Protein AF-D8P923-F1 (afdb_monomer_lite)

pLDDT: mean 75.57, std 14.2, range [41.91, 92.94]

Sequence (77 aa):
MEQEPVDAERITIPRWTIKRDPRALGCTICGSAIVKITAEWRQVSFCTCRLIEYRVLPRAPKALPAPSPAADVRKEP

Radius of gyration: 22.87 Å; chains: 1; bounding box: 38×56×66 Å

Foldseek 3Di:
DPDDPPDPVPDDAPPVQWDQDPPDQADPPPRFGWIWGDDQQWIWIDGPPDTDDIDGHPRDPPPDPDPDPPPPPPPDD

Secondary structure (DSSP, 8-state):
-------GGG----GGGEEE-TT-PPPTTT-PPPEEEEETTEEEEEETTEEEEEEEPPPPP-PPPPPPPP-------

Organism: NCBI:txid330214

Structure (mmCIF, N/CA/C/O backbone):
data_AF-D8P923-F1
#
_entry.id   AF-D8P923-F1
#
loop_
_atom_site.group_PDB
_atom_site.id
_atom_site.type_symbol
_atom_site.label_atom_id
_atom_site.label_alt_id
_atom_site.label_comp_id
_atom_site.label_asym_id
_atom_site.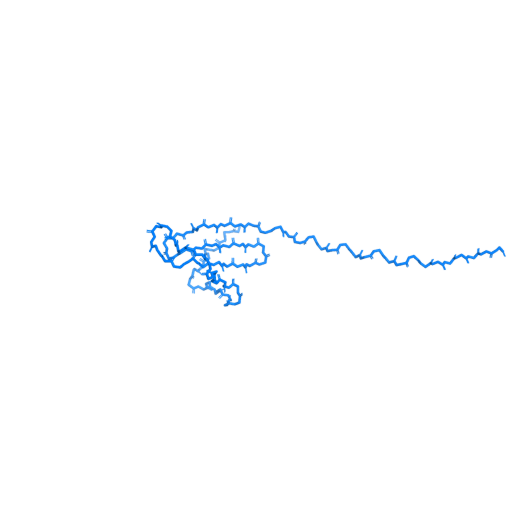label_entity_id
_atom_site.label_seq_id
_atom_site.pdbx_PDB_ins_code
_atom_site.Cartn_x
_atom_site.Cartn_y
_atom_site.Cartn_z
_atom_site.occupancy
_atom_site.B_iso_or_equiv
_atom_site.auth_seq_id
_atom_site.auth_comp_id
_atom_site.auth_asym_id
_atom_site.auth_atom_id
_atom_site.pdbx_PDB_model_num
ATOM 1 N N . MET A 1 1 ? 28.200 14.496 -6.088 1.00 42.66 1 MET A N 1
ATOM 2 C CA . MET A 1 1 ? 26.857 14.938 -6.509 1.00 42.66 1 MET A CA 1
ATOM 3 C C . MET A 1 1 ? 25.977 14.832 -5.282 1.00 42.66 1 MET A C 1
ATOM 5 O O . MET A 1 1 ? 25.628 13.724 -4.890 1.00 42.66 1 MET A O 1
ATOM 9 N N . GLU A 1 2 ? 25.756 15.949 -4.600 1.00 55.22 2 GLU A N 1
ATOM 10 C CA . GLU A 1 2 ? 24.780 16.016 -3.513 1.00 55.22 2 GLU A CA 1
ATOM 11 C C . GLU A 1 2 ? 23.402 15.845 -4.155 1.00 55.22 2 GLU A C 1
ATOM 13 O O . GLU A 1 2 ? 23.038 16.597 -5.056 1.00 55.22 2 GLU A O 1
ATOM 18 N N . GLN A 1 3 ? 22.697 14.767 -3.806 1.00 63.16 3 GLN A N 1
ATOM 19 C CA . GLN A 1 3 ? 21.320 14.586 -4.255 1.00 63.16 3 GLN A CA 1
ATOM 20 C C . GLN A 1 3 ? 20.480 15.604 -3.495 1.00 63.16 3 GLN A C 1
ATOM 22 O O . GLN A 1 3 ? 20.406 15.528 -2.268 1.00 63.16 3 GLN A O 1
ATOM 27 N N . GLU A 1 4 ? 19.889 16.559 -4.215 1.00 68.19 4 GLU A N 1
ATOM 28 C CA . GLU A 1 4 ? 18.912 17.464 -3.620 1.00 68.19 4 GLU A CA 1
ATOM 29 C C . GLU A 1 4 ? 17.837 16.646 -2.886 1.00 68.19 4 GLU A C 1
ATOM 31 O O . GLU A 1 4 ? 17.420 15.587 -3.377 1.00 68.19 4 GLU A O 1
ATOM 36 N N . PRO A 1 5 ? 17.412 17.090 -1.691 1.00 67.00 5 PRO A N 1
ATOM 37 C CA . PRO A 1 5 ? 16.380 16.398 -0.941 1.00 67.00 5 PRO A CA 1
ATOM 38 C C . PRO A 1 5 ? 15.118 16.305 -1.800 1.00 67.00 5 PRO A C 1
ATOM 40 O O . PRO A 1 5 ? 14.671 17.290 -2.383 1.00 67.00 5 PRO A O 1
ATOM 43 N N . VAL A 1 6 ? 14.553 15.100 -1.898 1.00 73.44 6 VAL A N 1
ATOM 44 C CA . VAL A 1 6 ? 13.295 14.880 -2.615 1.00 73.44 6 VAL A CA 1
ATOM 45 C C . VAL A 1 6 ? 12.221 15.750 -1.970 1.00 73.44 6 VAL A C 1
ATOM 47 O O . VAL A 1 6 ? 11.853 15.526 -0.817 1.00 73.44 6 VAL A O 1
ATOM 50 N N . ASP A 1 7 ? 11.721 16.726 -2.726 1.00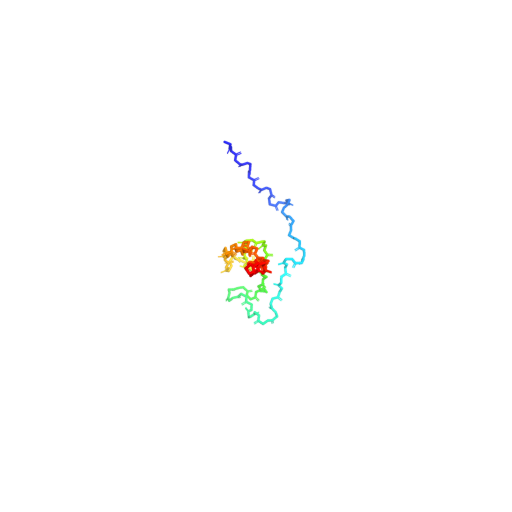 80.88 7 ASP A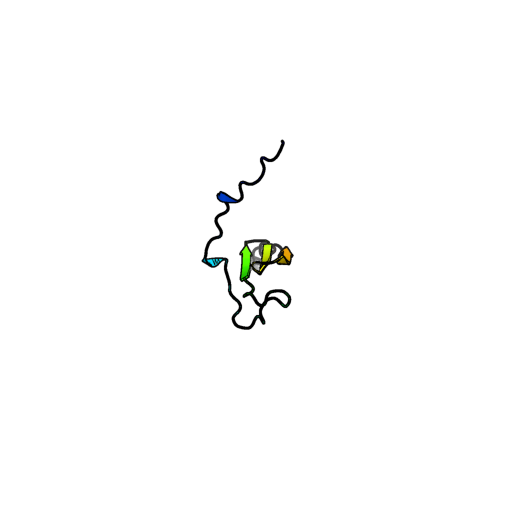 N 1
ATOM 51 C CA . ASP A 1 7 ? 10.605 17.573 -2.322 1.00 80.88 7 ASP A CA 1
ATOM 52 C C . ASP A 1 7 ? 9.341 16.711 -2.182 1.00 80.88 7 ASP A C 1
ATOM 54 O O . ASP A 1 7 ? 8.746 16.263 -3.170 1.00 80.88 7 ASP A O 1
ATOM 58 N N . ALA A 1 8 ? 8.956 16.444 -0.933 1.00 70.06 8 ALA A N 1
ATOM 59 C CA . ALA A 1 8 ? 7.809 15.610 -0.599 1.00 70.06 8 ALA A CA 1
ATOM 60 C C . ALA A 1 8 ? 6.490 16.188 -1.136 1.00 70.06 8 ALA A C 1
ATOM 62 O O . ALA A 1 8 ? 5.561 15.425 -1.412 1.00 70.06 8 ALA A O 1
ATOM 63 N N . GLU A 1 9 ? 6.422 17.505 -1.343 1.00 78.62 9 GLU A N 1
ATOM 64 C CA . GLU A 1 9 ? 5.236 18.208 -1.843 1.00 78.62 9 GLU A CA 1
ATOM 65 C C . GLU A 1 9 ? 5.017 17.951 -3.342 1.00 78.62 9 GLU A C 1
ATOM 67 O O . GLU A 1 9 ? 3.899 18.081 -3.845 1.00 78.62 9 GLU A O 1
ATOM 72 N N . ARG A 1 10 ? 6.059 17.504 -4.057 1.00 77.25 10 ARG A N 1
ATOM 73 C CA . ARG A 1 10 ? 6.011 17.165 -5.490 1.00 77.25 10 ARG A CA 1
ATOM 74 C C . ARG A 1 10 ? 5.855 15.672 -5.767 1.00 77.25 10 ARG A C 1
ATOM 76 O O . ARG A 1 10 ? 5.765 15.273 -6.931 1.00 77.25 10 ARG A O 1
ATOM 83 N N . ILE A 1 11 ? 5.802 14.822 -4.739 1.00 75.75 11 ILE A N 1
ATOM 84 C CA . ILE A 1 11 ? 5.649 13.377 -4.940 1.00 75.75 11 ILE A CA 1
ATOM 85 C C . ILE A 1 11 ? 4.221 13.075 -5.398 1.00 75.75 11 ILE A C 1
ATOM 87 O O . ILE A 1 11 ? 3.265 13.114 -4.625 1.00 75.75 11 ILE A O 1
ATOM 91 N N . THR A 1 12 ? 4.076 12.709 -6.671 1.00 76.62 12 THR A N 1
ATOM 92 C CA . THR A 1 12 ? 2.796 12.260 -7.227 1.00 76.62 12 THR A CA 1
ATOM 93 C C . THR A 1 12 ? 2.753 10.737 -7.285 1.00 76.62 12 THR A C 1
ATOM 95 O O . THR A 1 12 ? 3.598 10.104 -7.913 1.00 76.62 12 THR A O 1
ATOM 98 N N . ILE A 1 13 ? 1.747 10.133 -6.652 1.00 74.19 13 ILE A N 1
ATOM 99 C CA . ILE A 1 13 ? 1.523 8.684 -6.697 1.00 74.19 13 ILE A CA 1
ATOM 100 C C . ILE A 1 13 ? 0.385 8.403 -7.685 1.00 74.19 13 ILE A C 1
ATOM 102 O O . ILE A 1 13 ? -0.758 8.791 -7.417 1.00 74.19 13 ILE A O 1
ATOM 106 N N . PRO A 1 14 ? 0.639 7.723 -8.818 1.00 77.62 14 PRO A N 1
ATOM 107 C CA . PRO A 1 14 ? -0.415 7.414 -9.775 1.00 77.62 14 PRO A CA 1
ATOM 108 C C . PRO A 1 14 ? -1.504 6.545 -9.141 1.00 77.62 14 PRO A C 1
ATOM 110 O O . PRO A 1 14 ? -1.204 5.511 -8.544 1.00 77.62 14 PRO A O 1
ATOM 113 N N . ARG A 1 15 ? -2.782 6.913 -9.306 1.00 77.19 15 ARG A N 1
ATOM 114 C CA . ARG A 1 15 ? -3.905 6.231 -8.625 1.00 77.19 15 ARG A CA 1
ATOM 115 C C . ARG A 1 15 ? -3.970 4.727 -8.905 1.00 77.19 15 ARG A C 1
ATOM 117 O O . ARG A 1 15 ? -4.349 3.972 -8.021 1.00 77.19 15 ARG A O 1
ATOM 124 N N . TRP A 1 16 ? -3.566 4.287 -10.098 1.00 75.38 16 TRP A N 1
ATOM 125 C CA . TRP A 1 16 ? -3.556 2.870 -10.479 1.00 75.38 16 TRP A CA 1
ATOM 126 C C . TRP A 1 16 ? -2.563 2.022 -9.665 1.00 75.38 16 TRP A C 1
ATOM 128 O O . TRP A 1 16 ? -2.752 0.813 -9.539 1.00 75.38 16 TRP A O 1
ATOM 138 N N . THR A 1 17 ? -1.534 2.643 -9.075 1.00 75.75 17 THR A N 1
ATOM 139 C CA . THR A 1 17 ? -0.577 1.956 -8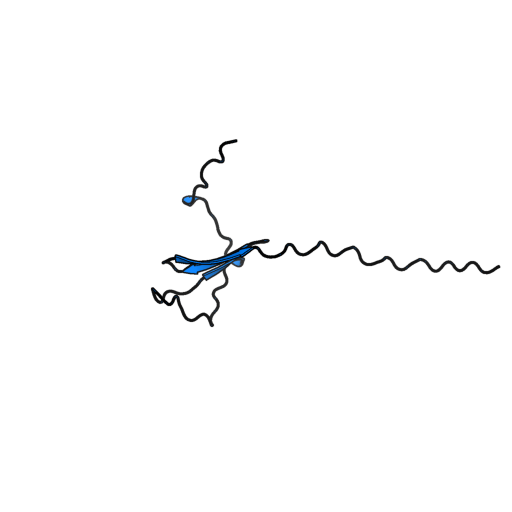.189 1.00 75.75 17 THR A CA 1
ATOM 140 C C . THR A 1 17 ? -1.147 1.696 -6.796 1.00 75.75 17 THR A C 1
ATOM 142 O O . THR A 1 17 ? -0.589 0.888 -6.055 1.00 75.75 17 THR A O 1
ATOM 145 N N . ILE A 1 18 ? -2.257 2.355 -6.439 1.00 79.62 18 ILE A N 1
ATOM 146 C CA . ILE A 1 18 ? -2.864 2.319 -5.112 1.00 79.62 18 ILE A CA 1
ATOM 147 C C . ILE A 1 18 ? -3.923 1.218 -5.079 1.00 79.62 18 ILE A C 1
ATOM 149 O O . ILE A 1 18 ? -5.009 1.358 -5.643 1.00 79.62 18 ILE A O 1
ATOM 153 N N . LYS A 1 19 ? -3.637 0.132 -4.362 1.00 79.12 19 LYS A N 1
ATOM 154 C CA . LYS A 1 19 ? -4.608 -0.926 -4.075 1.00 79.12 19 LYS A CA 1
ATOM 155 C C . LYS A 1 19 ? -4.975 -0.885 -2.598 1.00 79.12 19 LYS A C 1
ATOM 157 O O . LYS A 1 19 ? -4.126 -1.049 -1.721 1.00 79.12 19 LYS A O 1
ATOM 162 N N . ARG A 1 20 ? -6.261 -0.668 -2.321 1.00 72.06 20 ARG A N 1
ATOM 163 C CA . ARG A 1 20 ? -6.838 -0.935 -1.001 1.00 72.06 20 ARG A CA 1
ATOM 164 C C . ARG A 1 20 ? -7.231 -2.400 -0.987 1.00 72.06 20 ARG A C 1
ATOM 166 O O . ARG A 1 20 ? -8.055 -2.809 -1.799 1.00 72.06 20 ARG A O 1
ATOM 173 N N . ASP A 1 21 ? -6.603 -3.182 -0.125 1.00 68.81 21 ASP A N 1
ATOM 174 C CA . ASP A 1 21 ? -7.001 -4.570 0.068 1.00 68.81 21 ASP A CA 1
ATOM 175 C C . ASP A 1 21 ? -8.265 -4.587 0.945 1.00 68.81 21 ASP A C 1
ATOM 177 O O . ASP A 1 21 ? -8.184 -4.195 2.110 1.00 68.81 21 ASP A O 1
ATOM 181 N N . PRO A 1 22 ? -9.437 -4.994 0.421 1.00 66.88 22 PRO A N 1
ATOM 182 C CA . PRO A 1 22 ? -10.678 -4.992 1.193 1.00 66.88 22 PRO A CA 1
ATOM 183 C C . PRO A 1 22 ? -10.668 -6.017 2.335 1.00 66.88 22 PRO A C 1
ATOM 185 O O . PRO A 1 22 ? -11.526 -5.952 3.210 1.00 66.88 22 PRO A O 1
ATOM 188 N N . ARG A 1 23 ? -9.720 -6.966 2.335 1.00 69.31 23 ARG A N 1
ATOM 189 C CA . ARG A 1 23 ? -9.569 -7.984 3.384 1.00 69.31 23 ARG A CA 1
ATOM 190 C C . ARG A 1 23 ? -8.551 -7.594 4.450 1.00 69.31 23 ARG A C 1
ATOM 192 O O . ARG A 1 23 ? -8.428 -8.305 5.445 1.00 69.31 23 ARG A O 1
ATOM 199 N N . ALA A 1 24 ? -7.808 -6.503 4.257 1.00 71.81 24 ALA A N 1
ATOM 200 C CA . ALA A 1 24 ? -6.853 -6.054 5.255 1.00 71.81 24 ALA A CA 1
ATOM 201 C C . ALA A 1 24 ? -7.604 -5.564 6.498 1.00 71.81 24 ALA A C 1
ATOM 203 O O . ALA A 1 24 ? -8.232 -4.505 6.489 1.00 71.81 24 ALA A O 1
ATOM 204 N N . LEU A 1 25 ? -7.502 -6.340 7.580 1.00 73.81 25 LEU A N 1
ATOM 205 C CA . LEU A 1 25 ? -7.787 -5.863 8.928 1.00 73.81 25 LEU A CA 1
ATOM 206 C C . LEU A 1 25 ? -6.918 -4.614 9.125 1.00 73.81 25 LEU A C 1
ATOM 208 O O . LEU A 1 25 ? -5.718 -4.659 8.850 1.00 73.81 25 LEU A O 1
ATOM 212 N N . GLY A 1 26 ? -7.534 -3.481 9.468 1.00 85.00 26 GLY A N 1
ATOM 213 C CA . GLY A 1 26 ? -6.857 -2.184 9.548 1.00 85.00 26 GLY A CA 1
ATOM 214 C C . GLY A 1 26 ? -5.600 -2.207 10.425 1.00 85.00 26 GLY A C 1
ATOM 215 O O . GLY A 1 26 ? -5.288 -3.187 11.101 1.00 85.00 26 GLY A O 1
ATOM 216 N N . CYS A 1 27 ? -4.845 -1.110 10.432 1.00 90.25 27 CYS A N 1
ATOM 217 C CA . CYS A 1 27 ? -3.621 -1.044 11.223 1.00 90.25 27 CYS A CA 1
ATOM 218 C C . CYS A 1 27 ? -3.902 -1.366 12.698 1.00 90.25 27 CYS A C 1
ATOM 220 O O . CYS A 1 27 ? -4.719 -0.706 13.331 1.00 90.25 27 CYS A O 1
ATOM 222 N N . THR A 1 28 ? -3.161 -2.316 13.267 1.00 89.81 28 THR A N 1
ATOM 223 C CA . THR A 1 28 ? -3.335 -2.762 14.660 1.00 89.81 28 THR A CA 1
ATOM 224 C C . THR A 1 28 ? -3.086 -1.675 15.710 1.00 89.81 28 THR A C 1
ATOM 226 O O . THR A 1 28 ? -3.435 -1.871 16.866 1.00 89.81 28 THR A O 1
ATOM 229 N N . ILE A 1 29 ? -2.478 -0.546 15.323 1.00 92.50 29 ILE A N 1
ATOM 230 C CA . ILE A 1 29 ? -2.161 0.568 16.226 1.00 92.50 29 ILE A CA 1
ATOM 231 C C . ILE A 1 29 ? -3.246 1.648 16.190 1.00 92.50 29 ILE A C 1
ATOM 233 O O . ILE A 1 29 ? -3.748 2.043 17.233 1.00 92.50 29 ILE A O 1
ATOM 237 N N . CYS A 1 30 ? -3.608 2.149 15.005 1.00 92.94 30 CYS A N 1
ATOM 238 C CA . CYS A 1 30 ? -4.538 3.280 14.874 1.00 92.94 30 CYS A CA 1
ATOM 239 C C . CYS A 1 30 ? -5.898 2.914 14.258 1.00 92.94 30 CYS A C 1
ATOM 241 O O . CYS A 1 30 ? -6.706 3.801 13.998 1.00 92.94 30 CYS A O 1
ATOM 243 N N . GLY A 1 31 ? -6.123 1.647 13.903 1.00 90.56 31 GLY A N 1
ATOM 244 C CA . GLY A 1 31 ? -7.341 1.169 13.238 1.00 90.56 31 GLY A CA 1
ATOM 245 C C . GLY A 1 31 ? -7.541 1.650 11.794 1.00 90.56 31 GLY A C 1
ATOM 246 O O . GLY A 1 31 ? -8.454 1.184 11.119 1.00 90.56 31 GLY A O 1
ATOM 247 N N . SER A 1 32 ? -6.701 2.558 11.282 1.00 90.81 32 SER A N 1
ATOM 248 C CA . SER A 1 32 ? -6.865 3.121 9.936 1.00 90.81 32 SER A CA 1
ATOM 249 C C . SER A 1 32 ? -6.647 2.081 8.839 1.00 90.81 32 SER A C 1
ATOM 251 O O . SER A 1 32 ? -5.874 1.131 8.996 1.00 90.81 32 SER A O 1
ATOM 253 N N . ALA A 1 33 ? -7.288 2.307 7.692 1.00 88.69 33 ALA A N 1
ATOM 254 C CA . ALA A 1 33 ? -7.122 1.474 6.510 1.00 88.69 33 ALA A CA 1
ATOM 255 C C . ALA A 1 33 ? -5.653 1.416 6.062 1.00 88.69 33 ALA A C 1
ATOM 257 O O . ALA A 1 33 ? -4.943 2.426 6.053 1.00 88.69 33 ALA A O 1
ATOM 258 N N . ILE A 1 34 ? -5.219 0.224 5.659 1.00 90.38 34 ILE A N 1
ATOM 259 C CA . ILE A 1 34 ? -3.883 -0.005 5.115 1.00 90.38 34 ILE A CA 1
ATOM 260 C C . ILE A 1 34 ? -3.938 0.192 3.602 1.00 90.38 34 ILE A C 1
ATOM 262 O O . ILE A 1 34 ? -4.757 -0.413 2.907 1.00 90.38 34 ILE A O 1
ATOM 266 N N . VAL A 1 35 ? -3.049 1.034 3.086 1.00 88.94 35 VAL A N 1
ATOM 267 C CA . VAL A 1 35 ? -2.893 1.275 1.652 1.00 88.94 35 VAL A CA 1
ATOM 268 C C . VAL A 1 35 ? -1.651 0.547 1.165 1.00 88.94 35 VAL A C 1
ATOM 270 O O . VAL A 1 35 ? -0.579 0.708 1.748 1.00 88.94 35 VAL A O 1
ATOM 273 N N . LYS A 1 36 ? -1.784 -0.236 0.088 1.00 89.69 36 LYS A N 1
ATOM 274 C CA . LYS A 1 36 ? -0.658 -0.877 -0.593 1.00 89.69 36 LYS A CA 1
ATOM 275 C C . LYS A 1 36 ? -0.393 -0.180 -1.923 1.00 89.69 36 LYS A C 1
ATOM 277 O O . LYS A 1 36 ? -1.290 -0.049 -2.754 1.00 89.69 36 LYS A O 1
ATOM 282 N N . ILE A 1 37 ? 0.851 0.229 -2.130 1.00 88.25 37 ILE A N 1
ATOM 283 C CA . ILE A 1 37 ? 1.353 0.811 -3.369 1.00 88.25 37 ILE A CA 1
ATOM 284 C C . ILE A 1 37 ? 2.324 -0.168 -4.000 1.00 88.25 37 ILE A C 1
ATOM 286 O O . ILE A 1 37 ? 3.240 -0.653 -3.339 1.00 88.25 37 ILE A O 1
ATOM 290 N N . THR A 1 38 ? 2.126 -0.465 -5.279 1.00 86.44 38 THR A N 1
ATOM 291 C CA . THR A 1 38 ? 3.084 -1.242 -6.073 1.00 86.44 38 THR A CA 1
ATOM 292 C C . THR A 1 38 ? 3.602 -0.378 -7.212 1.00 86.44 38 THR A C 1
ATOM 294 O O . THR A 1 38 ? 2.835 0.031 -8.079 1.00 86.44 38 THR A O 1
ATOM 297 N N . ALA A 1 39 ? 4.900 -0.103 -7.184 1.00 82.12 39 ALA A N 1
ATOM 298 C CA . ALA A 1 39 ? 5.676 0.469 -8.275 1.00 82.12 39 ALA A CA 1
ATOM 299 C C . ALA A 1 39 ? 6.566 -0.629 -8.883 1.00 82.12 39 ALA A C 1
ATOM 301 O O . ALA A 1 39 ? 6.709 -1.698 -8.291 1.00 82.12 39 ALA A O 1
ATOM 302 N N . GLU A 1 40 ? 7.181 -0.364 -10.039 1.00 80.94 40 GLU A N 1
ATOM 303 C CA . GLU A 1 40 ? 7.911 -1.354 -10.858 1.00 80.94 40 GLU A CA 1
ATOM 304 C C . GLU A 1 40 ? 8.714 -2.388 -10.054 1.00 80.94 40 GLU A C 1
ATOM 306 O O . GLU A 1 40 ? 8.548 -3.590 -10.236 1.00 80.94 40 GLU A O 1
ATOM 311 N N . TRP A 1 41 ? 9.551 -1.920 -9.124 1.00 84.75 41 TRP A N 1
ATOM 312 C CA . TRP A 1 41 ? 10.470 -2.770 -8.357 1.00 84.75 41 TRP A CA 1
ATOM 313 C C . TRP A 1 41 ? 10.242 -2.689 -6.850 1.00 84.75 41 TRP A C 1
ATOM 315 O O . TRP A 1 41 ? 11.070 -3.159 -6.069 1.00 84.75 41 TRP A O 1
ATOM 325 N N . ARG A 1 42 ? 9.174 -2.018 -6.413 1.00 88.44 42 ARG A N 1
ATOM 326 C CA . ARG A 1 42 ? 8.967 -1.671 -5.003 1.00 88.44 42 ARG A CA 1
ATOM 327 C C . ARG A 1 42 ? 7.503 -1.810 -4.637 1.00 88.44 42 ARG A C 1
ATOM 329 O O . ARG A 1 42 ? 6.630 -1.280 -5.315 1.00 88.44 42 ARG A O 1
ATOM 336 N N . GLN A 1 43 ? 7.248 -2.465 -3.518 1.00 90.00 43 GLN A N 1
ATOM 337 C CA . GLN A 1 43 ? 5.931 -2.548 -2.916 1.00 90.00 43 GLN A CA 1
ATOM 338 C C . GLN A 1 43 ? 5.990 -1.973 -1.506 1.00 90.00 43 GLN A C 1
ATOM 340 O O . GLN A 1 43 ? 6.856 -2.340 -0.714 1.00 90.00 43 GLN A O 1
ATOM 345 N N . VAL A 1 44 ? 5.054 -1.087 -1.190 1.00 91.00 44 VAL A N 1
ATOM 346 C CA . VAL A 1 44 ? 4.999 -0.370 0.085 1.00 91.00 44 VAL A CA 1
ATOM 347 C C . VAL A 1 44 ? 3.591 -0.483 0.651 1.00 91.00 44 VAL A C 1
ATOM 349 O O . VAL A 1 44 ? 2.627 -0.227 -0.063 1.00 91.00 44 VAL A O 1
ATOM 352 N N . SER A 1 45 ? 3.463 -0.844 1.924 1.00 90.94 45 SER A N 1
ATOM 353 C CA . SER A 1 45 ? 2.191 -0.837 2.654 1.00 90.94 45 SER A CA 1
ATOM 354 C C . SER A 1 45 ? 2.291 0.121 3.839 1.00 90.94 45 SER A C 1
ATOM 356 O O . SER A 1 45 ? 3.245 0.032 4.613 1.00 90.94 45 SER A O 1
ATOM 358 N N . PHE A 1 46 ? 1.326 1.022 4.015 1.00 91.31 46 PHE A N 1
ATOM 359 C CA . PHE A 1 46 ? 1.338 2.006 5.106 1.00 91.31 46 PHE A CA 1
ATOM 360 C C . PHE A 1 46 ? -0.074 2.376 5.587 1.00 91.31 46 PHE A C 1
ATOM 362 O O . PHE A 1 46 ? -1.062 2.190 4.873 1.00 91.31 46 PHE A O 1
ATOM 369 N N . CYS A 1 47 ? -0.153 2.888 6.817 1.00 90.56 47 CYS A N 1
ATOM 370 C CA . CYS A 1 47 ? -1.302 3.624 7.362 1.00 90.56 47 CYS A CA 1
ATOM 371 C C . CYS A 1 47 ? -0.945 5.114 7.450 1.00 90.56 47 CYS A C 1
ATOM 373 O O . CYS A 1 47 ? 0.202 5.510 7.263 1.00 90.56 47 CYS A O 1
ATOM 375 N N . THR A 1 48 ? -1.907 5.922 7.884 1.00 89.56 48 THR A N 1
ATOM 376 C CA . THR A 1 48 ? -1.705 7.309 8.343 1.00 89.56 48 THR A CA 1
ATOM 377 C C . THR A 1 48 ? -0.650 7.459 9.447 1.00 89.56 48 THR A C 1
ATOM 379 O O . THR A 1 48 ? -0.159 8.553 9.683 1.00 89.56 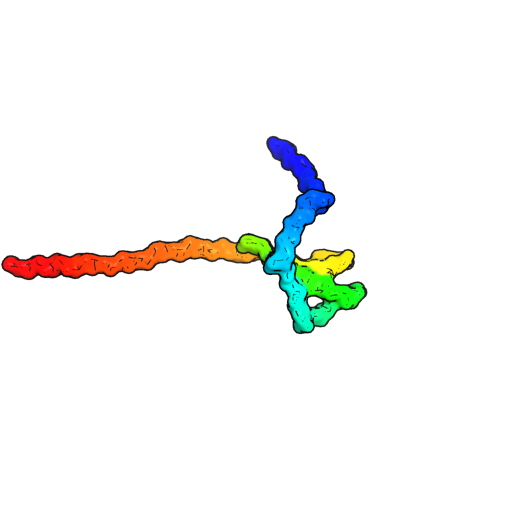48 THR A O 1
ATOM 382 N N . CYS A 1 49 ? -0.316 6.368 10.136 1.00 92.31 49 CYS A N 1
ATOM 383 C CA . CYS A 1 49 ? 0.427 6.356 11.388 1.00 92.31 49 CYS A CA 1
ATOM 384 C C . CYS A 1 49 ? 1.862 5.819 11.301 1.00 92.31 49 CYS A C 1
ATOM 386 O O . CYS A 1 49 ? 2.674 6.094 12.178 1.00 92.31 49 CYS A O 1
ATOM 388 N N . ARG A 1 50 ? 2.159 4.988 10.298 1.00 91.88 50 ARG A N 1
ATOM 389 C CA . ARG A 1 50 ? 3.441 4.298 10.130 1.00 91.88 50 ARG A CA 1
ATOM 390 C C . ARG A 1 50 ? 3.535 3.613 8.774 1.00 91.88 50 ARG A C 1
ATOM 392 O O . ARG A 1 50 ? 2.532 3.230 8.162 1.00 91.88 50 ARG A O 1
ATOM 399 N N . LEU A 1 51 ? 4.775 3.341 8.394 1.00 91.31 51 LEU A N 1
ATOM 400 C CA . LEU A 1 51 ? 5.112 2.326 7.411 1.00 91.31 51 LEU A CA 1
ATOM 401 C C . LEU A 1 51 ? 4.875 0.933 8.016 1.00 91.31 51 LEU A C 1
ATOM 403 O O . LEU A 1 51 ? 5.328 0.648 9.123 1.00 91.31 51 LEU A O 1
ATOM 407 N N . ILE A 1 52 ? 4.141 0.079 7.305 1.00 91.12 52 ILE A N 1
ATOM 408 C CA . ILE A 1 52 ? 3.818 -1.286 7.748 1.00 91.12 52 ILE A CA 1
ATOM 409 C C . ILE A 1 52 ? 4.758 -2.286 7.087 1.00 91.12 52 ILE A C 1
ATOM 411 O O . ILE A 1 52 ? 5.242 -3.203 7.741 1.00 91.12 52 ILE A O 1
ATOM 415 N N . GLU A 1 53 ? 5.020 -2.114 5.794 1.00 90.81 53 GLU A N 1
ATOM 416 C CA . GLU A 1 53 ? 5.855 -3.037 5.040 1.00 90.81 53 GLU A CA 1
ATOM 417 C C . GLU A 1 53 ? 6.521 -2.340 3.856 1.00 90.81 53 GLU A C 1
ATOM 419 O O . GLU A 1 53 ? 5.902 -1.527 3.170 1.00 90.81 53 GLU A O 1
ATOM 424 N N . TYR A 1 54 ? 7.770 -2.711 3.584 1.00 91.75 54 TYR A N 1
ATOM 425 C CA . TYR A 1 54 ? 8.511 -2.284 2.408 1.00 91.75 54 TYR A CA 1
ATOM 426 C C . TYR A 1 54 ? 9.216 -3.491 1.788 1.00 91.75 54 TYR A C 1
ATOM 428 O O . TYR A 1 54 ? 10.024 -4.149 2.442 1.00 91.75 54 TYR A O 1
ATOM 436 N N . ARG A 1 55 ? 8.911 -3.795 0.525 1.00 89.62 55 ARG A N 1
ATOM 437 C CA . ARG A 1 55 ? 9.506 -4.906 -0.226 1.00 89.62 55 ARG A CA 1
ATOM 438 C C . ARG A 1 55 ? 10.105 -4.406 -1.530 1.00 89.62 55 ARG A C 1
ATOM 440 O O . ARG A 1 55 ? 9.489 -3.619 -2.246 1.00 89.62 55 ARG A O 1
ATOM 447 N N . VAL A 1 56 ? 11.280 -4.923 -1.868 1.00 88.88 56 VAL A N 1
ATOM 448 C CA . VAL A 1 56 ? 11.842 -4.820 -3.218 1.00 88.88 56 VAL A CA 1
ATOM 449 C C . VAL A 1 56 ? 11.386 -6.053 -3.988 1.00 88.88 56 VAL A C 1
ATOM 451 O O . VAL A 1 56 ? 11.603 -7.177 -3.539 1.00 88.88 56 VAL A O 1
ATOM 454 N N . LEU A 1 57 ? 10.701 -5.846 -5.109 1.00 85.06 57 LEU A N 1
ATOM 455 C CA . LEU A 1 57 ? 10.238 -6.940 -5.954 1.00 85.06 57 LEU A CA 1
ATOM 456 C C . LEU A 1 57 ? 11.397 -7.411 -6.842 1.00 85.06 57 LEU A C 1
ATOM 458 O O . LEU A 1 57 ? 12.151 -6.570 -7.346 1.00 85.06 57 LEU A O 1
ATOM 462 N N . PRO A 1 58 ? 11.565 -8.731 -7.045 1.00 81.25 58 PRO A N 1
ATOM 463 C CA . PRO A 1 58 ? 12.571 -9.236 -7.965 1.00 81.25 58 PRO A CA 1
ATOM 464 C C . PRO A 1 58 ? 12.309 -8.651 -9.351 1.00 81.25 58 PRO A C 1
ATOM 466 O O . PRO A 1 58 ? 11.167 -8.639 -9.819 1.00 81.25 58 PRO A O 1
ATOM 469 N N . ARG A 1 59 ? 13.363 -8.156 -10.015 1.00 72.19 59 ARG A N 1
ATOM 470 C CA . ARG A 1 59 ? 13.219 -7.762 -11.413 1.00 72.19 59 ARG A CA 1
ATOM 471 C C . ARG A 1 59 ? 12.842 -9.016 -12.179 1.00 72.19 59 ARG A C 1
ATOM 473 O O . ARG A 1 59 ? 13.601 -9.979 -12.113 1.00 72.19 59 ARG A O 1
ATOM 480 N N . ALA A 1 60 ? 11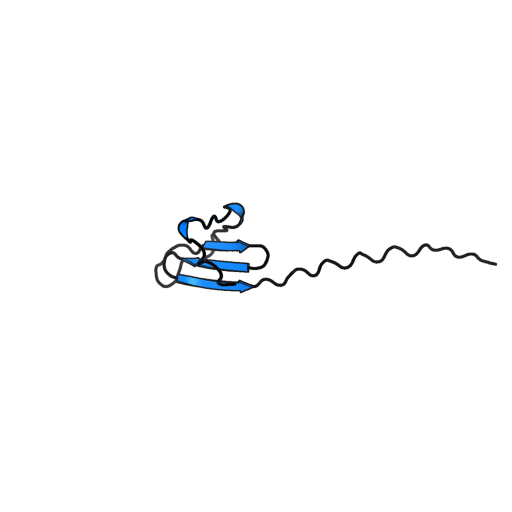.691 -9.029 -12.856 1.00 63.78 60 ALA A N 1
ATOM 481 C CA . ALA A 1 60 ? 11.400 -10.105 -13.792 1.00 63.78 60 ALA A CA 1
ATOM 482 C C . ALA A 1 60 ? 12.639 -10.237 -14.692 1.00 63.78 60 ALA A C 1
ATOM 484 O O . ALA A 1 60 ? 13.024 -9.235 -15.312 1.00 63.78 60 ALA A O 1
ATOM 485 N N . PRO A 1 61 ? 13.328 -11.395 -14.712 1.00 59.09 61 PRO A N 1
ATOM 486 C CA . PRO A 1 61 ? 14.358 -11.614 -15.706 1.00 59.09 61 PRO A CA 1
ATOM 487 C C . PRO A 1 61 ? 13.685 -11.325 -17.042 1.00 59.09 61 PRO A C 1
ATOM 489 O O . PRO A 1 61 ? 12.590 -11.841 -17.279 1.00 59.09 61 PRO A O 1
ATOM 492 N N . LYS A 1 62 ? 14.271 -10.452 -17.876 1.00 59.38 62 LYS A N 1
ATOM 493 C CA . LYS A 1 62 ? 13.858 -10.359 -19.281 1.00 59.38 62 LYS A CA 1
ATOM 494 C C . LYS A 1 62 ? 13.778 -11.803 -19.753 1.00 59.38 62 LYS A C 1
ATOM 496 O O . LYS A 1 62 ? 14.801 -12.484 -19.704 1.00 59.38 62 LYS A O 1
ATOM 501 N N . ALA A 1 63 ? 12.573 -12.281 -20.067 1.00 59.12 63 ALA A N 1
ATOM 502 C CA . ALA A 1 63 ? 12.396 -13.633 -20.555 1.00 59.12 63 ALA A CA 1
ATOM 503 C C . ALA A 1 63 ? 13.418 -13.803 -21.677 1.00 59.12 63 ALA A C 1
ATOM 505 O O . ALA A 1 63 ? 13.453 -12.986 -22.603 1.00 59.12 63 ALA A O 1
ATOM 506 N N . LEU A 1 64 ? 14.333 -14.761 -21.514 1.00 63.88 64 LEU A N 1
ATOM 507 C CA . LEU A 1 64 ? 15.265 -15.094 -22.579 1.00 63.88 64 LEU A CA 1
ATOM 508 C C . LEU A 1 64 ? 14.409 -15.350 -23.827 1.00 63.88 64 LEU A C 1
ATOM 510 O O . LEU A 1 64 ? 13.366 -16.003 -23.697 1.00 63.88 64 LEU A O 1
ATOM 514 N N . PRO A 1 65 ? 14.768 -14.783 -24.994 1.00 57.69 65 PRO A N 1
ATOM 515 C CA . PRO A 1 65 ? 14.000 -15.013 -26.208 1.00 57.69 65 PRO A CA 1
ATOM 516 C C . PRO A 1 65 ? 13.844 -16.523 -26.395 1.00 57.69 65 PRO A C 1
ATOM 518 O O . PRO A 1 65 ? 14.804 -17.273 -26.201 1.00 57.69 65 PRO A O 1
ATOM 521 N N . ALA A 1 66 ? 12.617 -16.960 -26.689 1.00 59.22 66 ALA A N 1
ATOM 522 C CA . ALA A 1 66 ? 12.318 -18.366 -26.919 1.00 59.22 66 ALA A CA 1
ATOM 523 C C . ALA A 1 66 ? 13.320 -18.935 -27.940 1.00 59.22 66 ALA A C 1
ATOM 525 O O . ALA A 1 66 ? 13.653 -18.228 -28.898 1.00 59.22 66 ALA A O 1
ATOM 526 N N . PRO A 1 67 ? 13.830 -20.166 -27.751 1.00 57.25 67 PRO A N 1
ATOM 527 C CA . PRO A 1 67 ? 14.712 -20.766 -28.739 1.00 57.25 67 PRO A CA 1
ATOM 528 C C . PRO A 1 67 ? 13.981 -20.788 -30.084 1.00 57.25 67 PRO A C 1
ATOM 530 O O . PRO A 1 67 ? 12.887 -21.340 -30.198 1.00 57.25 67 PRO A O 1
ATOM 533 N N . SER A 1 68 ? 14.569 -20.119 -31.079 1.00 58.72 68 SER A N 1
ATOM 534 C CA . SER A 1 68 ? 14.090 -20.141 -32.461 1.00 58.72 68 SER A CA 1
ATOM 535 C C . SER A 1 68 ? 13.967 -21.603 -32.903 1.00 58.72 68 SER A C 1
ATOM 537 O O . SER A 1 68 ? 14.891 -22.373 -32.613 1.00 58.72 68 SER A O 1
ATOM 539 N N . PRO A 1 69 ? 12.885 -22.023 -33.583 1.00 56.06 69 PRO A N 1
ATOM 540 C CA . PRO A 1 69 ? 12.824 -23.371 -34.123 1.00 56.06 69 PRO A CA 1
ATOM 541 C C . PRO A 1 69 ? 13.977 -23.512 -35.118 1.00 56.06 69 PRO A C 1
ATOM 543 O O . PRO A 1 69 ? 14.071 -22.758 -36.088 1.00 56.06 69 PRO A O 1
ATOM 546 N N . ALA A 1 70 ? 14.901 -24.424 -34.817 1.00 56.03 70 ALA A N 1
ATOM 547 C CA . ALA A 1 70 ? 15.993 -24.768 -35.706 1.00 56.03 70 ALA A CA 1
ATOM 548 C C . ALA A 1 70 ? 15.400 -25.110 -37.078 1.00 56.03 70 ALA A C 1
ATOM 550 O O . ALA A 1 70 ? 14.494 -25.936 -37.176 1.00 56.03 70 ALA A O 1
ATOM 551 N N . ALA A 1 71 ? 15.881 -24.434 -38.121 1.00 53.94 71 ALA A N 1
ATOM 552 C CA . ALA A 1 71 ? 15.561 -24.790 -39.488 1.00 53.94 71 ALA A CA 1
ATOM 553 C C . ALA A 1 71 ? 16.095 -26.205 -39.731 1.00 53.94 71 ALA A C 1
ATOM 555 O O . ALA A 1 71 ? 17.303 -26.421 -39.837 1.00 53.94 71 ALA A O 1
ATOM 556 N N . ASP A 1 72 ? 15.175 -27.162 -39.763 1.00 57.38 72 ASP A N 1
ATOM 557 C CA . ASP A 1 72 ? 15.394 -28.526 -40.213 1.00 57.38 72 ASP A CA 1
ATOM 558 C C . ASP A 1 72 ? 15.747 -28.461 -41.708 1.00 57.38 72 ASP A C 1
ATOM 560 O O . ASP A 1 72 ? 14.883 -28.446 -42.582 1.00 57.38 72 ASP A O 1
ATOM 564 N N . VAL A 1 73 ? 17.035 -28.313 -42.018 1.00 55.69 73 VAL A N 1
ATOM 565 C CA . VAL A 1 73 ? 17.569 -28.563 -43.361 1.00 55.69 73 VAL A CA 1
ATOM 566 C C . VAL A 1 73 ? 18.408 -29.825 -43.266 1.00 55.69 73 VAL A C 1
ATOM 568 O O . VAL A 1 73 ? 19.637 -29.812 -43.317 1.00 55.69 73 VAL A O 1
ATOM 571 N N . ARG A 1 74 ? 17.708 -30.951 -43.115 1.00 52.25 74 ARG A N 1
ATOM 572 C CA . ARG A 1 74 ? 18.211 -32.241 -43.575 1.00 52.25 74 ARG A CA 1
ATOM 573 C C . ARG A 1 74 ? 18.388 -32.158 -45.087 1.00 52.25 74 ARG A C 1
ATOM 575 O O . ARG A 1 74 ? 17.428 -32.266 -45.843 1.00 52.25 74 ARG A O 1
ATOM 582 N N . LYS A 1 75 ? 19.626 -31.951 -45.528 1.00 42.62 75 LYS A N 1
ATOM 583 C CA . LYS A 1 75 ? 20.037 -32.300 -46.885 1.00 42.62 75 LYS A CA 1
ATOM 584 C C . LYS A 1 75 ? 20.651 -33.699 -46.818 1.00 42.62 75 LYS A C 1
ATOM 586 O O . LYS A 1 75 ? 21.806 -33.858 -46.441 1.00 42.62 75 LYS A O 1
ATOM 591 N N . GLU A 1 76 ? 19.801 -34.693 -47.057 1.00 41.91 76 GLU A N 1
ATOM 592 C CA . GLU A 1 76 ? 20.176 -36.072 -47.398 1.00 41.91 76 GLU A CA 1
ATOM 593 C C . GLU A 1 76 ? 20.743 -36.126 -48.845 1.00 41.91 76 GLU A C 1
ATOM 595 O O . GLU A 1 76 ? 20.647 -35.117 -49.552 1.00 41.91 76 GLU A O 1
ATOM 600 N N . PRO A 1 77 ? 21.401 -37.236 -49.238 1.00 64.25 77 PRO A N 1
ATOM 601 C CA . PRO A 1 77 ? 22.787 -37.300 -49.733 1.00 64.25 77 PRO A CA 1
ATOM 602 C C . PRO A 1 77 ? 23.037 -36.859 -51.182 1.00 64.25 77 PRO A C 1
ATOM 604 O O . PRO A 1 77 ? 22.101 -36.884 -52.010 1.00 64.25 77 PRO A O 1
#